Protein AF-A0A0J9YE13-F1 (afdb_monomer_lite)

InterPro domains:
  IPR00455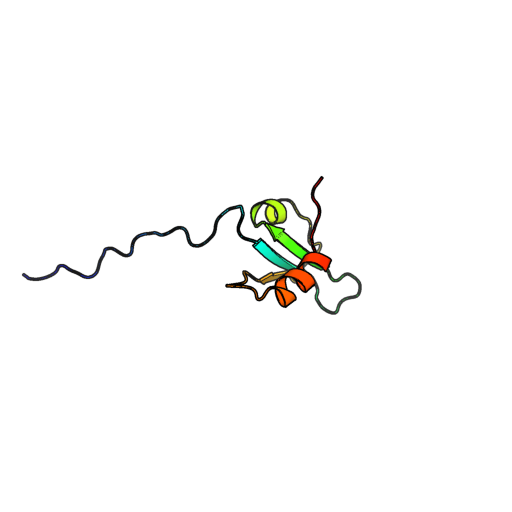1 Diphthine synthase [PTHR10882] (14-71)
  IPR014776 Tetrapyrrole methylase, subdomain 2 [G3DSA:3.30.950.10] (1-75)
  IPR035996 Tetrapyrrole methylase superfamily [SSF53790] (2-73)

Sequence (76 aa):
MHRSEETLKIYCIVYTKSTEVVALARVGWDDQKIVFCSLEALCDLDMGPPLHSLIIPGELHPMELDFLKSFYHNVF

pLDDT: mean 87.4, std 16.98, range [41.84, 98.19]

Organism: Brugia malayi (NCBI:txid6279)

Radius of gyration: 17.67 Å; chains: 1; bounding box: 28×40×58 Å

Secondary structure (DSSP, 8-state):
----SS----------TT-EEEEEESTTSTT-EEEEEEHHHHHT----SSPEEEE---SPPHHHHHHHHTTB----

Structure (mmCIF, N/CA/C/O backbone):
data_AF-A0A0J9YE13-F1
#
_entry.id   AF-A0A0J9YE13-F1
#
loop_
_atom_site.group_PDB
_atom_site.id
_atom_site.type_symbol
_atom_site.label_atom_id
_atom_site.label_alt_id
_atom_site.label_comp_id
_atom_site.label_asym_id
_atom_site.label_entity_id
_atom_site.label_seq_id
_atom_site.pdbx_PDB_ins_code
_atom_site.Cartn_x
_atom_site.Cartn_y
_atom_site.Cartn_z
_atom_site.occupancy
_atom_site.B_iso_or_equiv
_atom_site.auth_seq_id
_atom_site.auth_comp_id
_atom_site.auth_asym_id
_atom_site.auth_atom_id
_atom_site.pdbx_PDB_model_num
ATOM 1 N N . MET A 1 1 ? -3.470 -25.309 45.504 1.00 46.91 1 MET A N 1
ATOM 2 C CA . MET A 1 1 ? -4.741 -25.043 44.801 1.00 46.91 1 MET A CA 1
ATOM 3 C C . MET A 1 1 ? -5.042 -23.555 44.929 1.00 46.91 1 MET A C 1
ATOM 5 O O . MET A 1 1 ? -5.574 -23.150 45.942 1.00 46.91 1 MET A O 1
ATOM 9 N N . HIS A 1 2 ? -4.565 -22.758 43.970 1.00 45.22 2 HIS A N 1
ATOM 10 C CA . HIS A 1 2 ? -5.017 -21.398 43.634 1.00 45.22 2 HIS A CA 1
ATOM 11 C C . HIS A 1 2 ? -4.335 -21.063 42.301 1.00 45.22 2 HIS A C 1
ATOM 13 O O . HIS A 1 2 ? -3.263 -20.475 42.241 1.00 45.22 2 HIS A O 1
ATOM 19 N N . ARG A 1 3 ? -4.899 -21.630 41.233 1.00 56.88 3 ARG A N 1
ATOM 20 C CA . ARG A 1 3 ? -4.513 -21.400 39.842 1.00 56.88 3 ARG A CA 1
ATOM 21 C C . ARG A 1 3 ? -5.771 -20.899 39.154 1.00 56.88 3 ARG A C 1
ATOM 23 O O . ARG A 1 3 ? -6.607 -21.723 38.803 1.00 56.88 3 ARG A O 1
ATOM 30 N N . SER A 1 4 ? -5.925 -19.587 39.030 1.00 50.59 4 SER A N 1
ATOM 31 C CA . SER A 1 4 ? -7.004 -18.979 38.247 1.00 50.59 4 SER A CA 1
ATOM 32 C C . SER A 1 4 ? -6.804 -17.467 38.196 1.00 50.59 4 SER A C 1
ATOM 34 O O . SER A 1 4 ? -7.168 -16.806 39.156 1.00 50.59 4 SER A O 1
ATOM 36 N N . GLU A 1 5 ? -6.210 -16.958 37.112 1.00 53.16 5 GLU A N 1
ATOM 37 C CA . GLU A 1 5 ? -6.508 -15.616 36.559 1.00 53.16 5 GLU A CA 1
ATOM 38 C C . GLU A 1 5 ? -5.794 -15.317 35.220 1.00 53.16 5 GLU A C 1
ATOM 40 O O . GLU A 1 5 ? -6.082 -14.311 34.587 1.00 53.16 5 GLU A O 1
ATOM 45 N N . GLU A 1 6 ? -4.940 -16.206 34.698 1.00 56.72 6 GLU A N 1
ATOM 46 C CA . GLU A 1 6 ? -4.076 -15.875 33.547 1.00 56.72 6 GLU A CA 1
ATOM 47 C C . GLU A 1 6 ? -4.490 -16.437 32.167 1.00 56.72 6 GLU A C 1
ATOM 49 O O . GLU A 1 6 ? -3.653 -16.562 31.277 1.00 56.72 6 GLU A O 1
ATOM 54 N N . THR A 1 7 ? -5.751 -16.818 31.912 1.00 50.06 7 THR A N 1
ATOM 55 C CA . THR A 1 7 ? -6.074 -17.493 30.624 1.00 50.06 7 THR A CA 1
ATOM 56 C C . THR A 1 7 ? -7.407 -17.122 29.978 1.00 50.06 7 THR A C 1
ATOM 58 O O . THR A 1 7 ? -8.126 -17.984 29.485 1.00 50.06 7 THR A O 1
ATOM 61 N N . LEU A 1 8 ? -7.715 -15.827 29.889 1.00 52.81 8 LEU A N 1
ATOM 62 C CA . LEU A 1 8 ? -8.719 -15.324 28.943 1.00 52.81 8 LEU A CA 1
ATOM 63 C C . LEU A 1 8 ? -8.131 -14.185 28.108 1.00 52.81 8 LEU A C 1
ATOM 65 O O . LEU A 1 8 ? -8.536 -13.030 28.202 1.00 52.81 8 LEU A O 1
ATOM 69 N N . LYS A 1 9 ? -7.151 -14.518 27.260 1.00 55.31 9 LYS A N 1
ATOM 70 C CA . LYS A 1 9 ? -6.751 -13.647 26.152 1.00 55.31 9 LYS A CA 1
ATOM 71 C C . LYS A 1 9 ? -7.866 -13.733 25.107 1.00 55.31 9 LYS A C 1
ATOM 73 O O . LYS A 1 9 ? -7.878 -14.629 24.271 1.00 55.31 9 LYS A O 1
ATOM 78 N N . ILE A 1 10 ? -8.866 -12.870 25.267 1.00 61.12 10 ILE A N 1
ATOM 79 C CA . ILE A 1 10 ? -10.013 -12.712 24.370 1.00 61.12 10 ILE A CA 1
ATOM 80 C C . ILE A 1 10 ? -9.462 -12.579 22.944 1.00 61.12 10 ILE A C 1
ATOM 82 O O . ILE A 1 10 ? -8.704 -11.653 22.660 1.00 61.12 10 ILE A O 1
ATOM 86 N N . TYR A 1 11 ? -9.794 -13.523 22.062 1.00 64.75 11 TYR A N 1
ATOM 87 C CA . TYR A 1 11 ? -9.502 -13.408 20.634 1.00 64.75 11 TYR A CA 1
ATOM 88 C C . TYR A 1 11 ? -10.312 -12.232 20.079 1.00 64.75 11 TYR A C 1
ATOM 90 O O . TYR A 1 11 ? -11.477 -12.388 19.722 1.00 64.75 11 TYR A O 1
ATOM 98 N N . CYS A 1 12 ? -9.716 -11.042 20.056 1.00 74.56 12 CYS A N 1
ATOM 99 C CA . CYS A 1 12 ? -10.296 -9.883 19.396 1.00 74.56 12 CYS A CA 1
ATOM 100 C C . CYS A 1 12 ? -9.792 -9.836 17.950 1.00 74.56 12 CYS A C 1
ATOM 102 O O . CYS A 1 12 ? -8.602 -10.035 17.696 1.00 74.56 12 CYS A O 1
ATOM 104 N N . ILE A 1 13 ? -10.697 -9.599 17.001 1.00 83.00 13 ILE A N 1
ATOM 105 C CA . ILE A 1 13 ? -10.345 -9.416 15.593 1.00 83.00 13 ILE A CA 1
ATOM 106 C C . ILE A 1 13 ? -9.609 -8.078 15.474 1.00 83.00 13 ILE A C 1
ATOM 108 O O . ILE A 1 13 ? -10.206 -7.026 15.678 1.00 83.00 13 ILE A O 1
ATOM 112 N N . VAL A 1 14 ? -8.309 -8.126 15.175 1.00 91.00 14 VAL A N 1
ATOM 113 C CA . VAL A 1 14 ? -7.458 -6.923 15.091 1.00 91.00 14 VAL A CA 1
ATOM 114 C C . VAL A 1 14 ? -7.619 -6.209 13.745 1.00 91.00 14 VAL A C 1
ATOM 116 O O . VAL A 1 14 ? -7.531 -4.988 13.683 1.00 91.00 14 VAL A O 1
ATOM 119 N N . TYR A 1 15 ? -7.905 -6.957 12.676 1.00 94.44 15 TYR A N 1
ATOM 120 C CA . TYR A 1 15 ? -8.073 -6.428 11.322 1.00 94.44 15 TYR A CA 1
ATOM 121 C C . TYR A 1 15 ? -9.302 -7.033 10.659 1.00 94.44 15 TYR A C 1
ATOM 123 O O . TYR A 1 15 ? -9.657 -8.186 10.904 1.00 94.44 15 TYR A O 1
ATOM 131 N N . THR A 1 16 ? -9.936 -6.260 9.788 1.00 95.50 16 THR A N 1
ATOM 132 C CA . THR A 1 16 ? -11.137 -6.661 9.055 1.00 95.50 16 THR A CA 1
ATOM 133 C C . THR A 1 16 ? -10.916 -6.480 7.560 1.00 95.50 16 THR A C 1
ATOM 135 O O . THR A 1 16 ? -9.952 -5.855 7.130 1.00 95.50 16 THR A O 1
ATOM 138 N N . LYS A 1 17 ? -11.839 -6.995 6.750 1.00 96.00 17 LYS A N 1
ATOM 139 C CA . LYS A 1 17 ? -11.833 -6.814 5.292 1.00 96.00 17 LYS A CA 1
ATOM 140 C C . LYS A 1 17 ? -11.738 -5.346 4.857 1.00 96.00 17 LYS A C 1
ATOM 142 O O . LYS A 1 17 ? -11.082 -5.045 3.866 1.00 96.00 17 LYS A O 1
ATOM 147 N N . SER A 1 18 ? -12.347 -4.442 5.623 1.00 95.62 18 SER A N 1
ATOM 148 C CA . SER A 1 18 ? -12.343 -3.001 5.364 1.00 95.62 18 SER A CA 1
ATOM 149 C C . SER A 1 18 ? -11.144 -2.264 5.963 1.00 95.62 18 SER A C 1
ATOM 151 O O . SER A 1 18 ? -11.079 -1.047 5.831 1.00 95.62 18 SER A O 1
ATOM 153 N N . THR A 1 19 ? -10.214 -2.946 6.644 1.00 95.94 19 THR A N 1
ATOM 154 C CA . THR A 1 19 ? -8.987 -2.306 7.136 1.00 95.94 19 THR A CA 1
ATOM 155 C C . THR A 1 19 ? -8.197 -1.768 5.948 1.00 95.94 19 THR A C 1
ATOM 157 O O . THR A 1 19 ? -7.855 -2.524 5.040 1.00 95.94 19 THR A O 1
ATOM 160 N N . GLU A 1 20 ? -7.926 -0.468 5.956 1.00 96.25 20 GLU A N 1
ATOM 161 C CA . GLU A 1 20 ? -7.130 0.193 4.926 1.00 96.25 20 GLU A CA 1
ATOM 162 C C . GLU A 1 20 ? -5.646 -0.130 5.104 1.00 96.25 20 GLU A C 1
ATOM 164 O O . GLU A 1 20 ? -5.135 -0.189 6.224 1.00 96.25 20 GLU A O 1
ATOM 169 N N . VAL A 1 21 ? -4.952 -0.355 3.994 1.00 97.56 21 VAL A N 1
ATOM 170 C CA . VAL A 1 21 ? -3.545 -0.755 3.953 1.00 97.56 21 VAL A CA 1
ATOM 171 C C . VAL A 1 21 ? -2.824 -0.086 2.793 1.00 97.56 21 VAL A C 1
ATOM 173 O O . VAL A 1 21 ? -3.433 0.258 1.779 1.00 97.56 21 VAL A O 1
ATOM 176 N N . VAL A 1 22 ? -1.505 0.059 2.927 1.00 98.19 22 VAL A N 1
ATOM 177 C CA . VAL A 1 22 ? -0.624 0.508 1.843 1.00 98.19 22 VAL A CA 1
ATOM 178 C C . VAL A 1 22 ? 0.218 -0.673 1.375 1.00 98.19 22 VAL A C 1
ATOM 180 O O . VAL A 1 22 ? 1.106 -1.144 2.089 1.00 98.19 22 VAL A O 1
ATOM 183 N N . ALA A 1 23 ? -0.064 -1.158 0.172 1.00 97.94 23 ALA A N 1
ATOM 184 C CA . ALA A 1 23 ? 0.701 -2.201 -0.487 1.00 97.94 23 ALA A CA 1
ATOM 185 C C . ALA A 1 23 ? 1.818 -1.588 -1.334 1.00 97.94 23 ALA A C 1
ATOM 187 O O . ALA A 1 23 ? 1.615 -0.619 -2.069 1.00 97.94 23 ALA A O 1
ATOM 188 N N . LEU A 1 24 ? 3.003 -2.178 -1.239 1.00 98.19 24 LEU A N 1
ATOM 189 C CA . LEU A 1 24 ? 4.215 -1.716 -1.897 1.00 98.19 24 LEU A CA 1
ATOM 190 C C . LEU A 1 24 ? 4.830 -2.866 -2.691 1.00 98.19 24 LEU A C 1
ATOM 192 O O . LEU A 1 24 ? 4.974 -3.976 -2.178 1.00 98.19 24 LEU A O 1
ATOM 196 N N . ALA A 1 25 ? 5.263 -2.586 -3.914 1.00 98.12 25 ALA A N 1
ATOM 197 C CA . ALA A 1 25 ? 6.049 -3.503 -4.725 1.00 98.12 25 ALA A CA 1
ATOM 198 C C . ALA A 1 25 ? 7.231 -2.775 -5.362 1.00 98.12 25 ALA A C 1
ATOM 200 O O . ALA A 1 25 ? 7.060 -1.686 -5.913 1.00 98.12 25 ALA A O 1
ATOM 201 N N . ARG A 1 26 ? 8.417 -3.396 -5.289 1.00 97.50 26 ARG A N 1
ATOM 202 C CA . ARG A 1 26 ? 9.642 -2.976 -5.996 1.00 97.50 26 ARG A CA 1
ATOM 203 C C . ARG A 1 26 ? 9.969 -1.482 -5.827 1.00 97.50 26 ARG A C 1
ATOM 205 O O . ARG A 1 26 ? 10.322 -0.800 -6.779 1.00 97.50 26 ARG A O 1
ATOM 212 N N . VAL A 1 27 ? 9.829 -0.958 -4.604 1.00 96.81 27 VAL A N 1
ATOM 213 C CA . VAL A 1 27 ? 10.089 0.462 -4.294 1.00 96.81 27 VAL A CA 1
ATOM 214 C C . VAL A 1 27 ? 11.497 0.854 -4.749 1.00 96.81 27 VAL A C 1
ATOM 216 O O . VAL A 1 27 ? 12.475 0.195 -4.395 1.00 96.81 27 VAL A O 1
ATOM 219 N N . GLY A 1 28 ? 11.590 1.933 -5.529 1.00 96.31 28 GLY A N 1
ATOM 220 C CA . GLY A 1 28 ? 12.842 2.410 -6.125 1.00 96.31 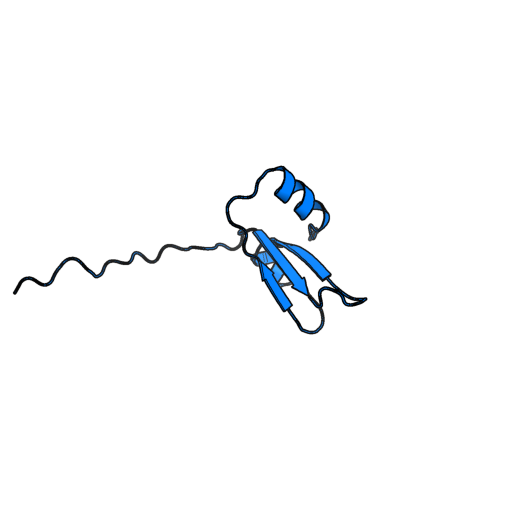28 GLY A CA 1
ATOM 221 C C . GLY A 1 28 ? 13.204 1.784 -7.477 1.00 96.31 28 GLY A C 1
ATOM 222 O O . GLY A 1 28 ? 14.244 2.138 -8.025 1.00 96.31 28 GLY A O 1
ATOM 223 N N . TRP A 1 29 ? 12.386 0.875 -8.014 1.00 97.69 29 TRP A N 1
ATOM 224 C CA . TRP A 1 29 ? 12.526 0.356 -9.380 1.00 97.69 29 TRP A CA 1
ATOM 225 C C . TRP A 1 29 ? 11.640 1.149 -10.349 1.00 97.69 29 TRP A C 1
ATOM 227 O O . TRP A 1 29 ? 10.694 1.820 -9.931 1.00 97.69 29 TRP A O 1
ATOM 237 N N . ASP A 1 30 ? 11.923 1.038 -11.650 1.00 96.25 30 ASP A N 1
ATOM 238 C CA . ASP A 1 30 ? 11.167 1.736 -12.703 1.00 96.25 30 ASP A CA 1
ATOM 239 C C . ASP A 1 30 ? 9.686 1.331 -12.734 1.00 96.25 30 ASP A C 1
ATOM 241 O O . ASP A 1 30 ? 8.819 2.125 -13.094 1.00 96.25 30 ASP A O 1
ATOM 245 N N . ASP A 1 31 ? 9.389 0.100 -12.324 1.00 95.50 31 ASP A N 1
ATOM 246 C CA . ASP A 1 31 ? 8.053 -0.482 -12.291 1.00 95.50 31 ASP A CA 1
ATOM 247 C C . ASP A 1 31 ? 7.487 -0.597 -10.863 1.00 95.50 31 ASP A C 1
ATOM 249 O O . ASP A 1 31 ? 6.650 -1.462 -10.584 1.00 95.50 31 ASP A O 1
ATOM 253 N N . GLN A 1 32 ? 7.939 0.279 -9.955 1.00 96.81 32 GLN A N 1
ATOM 254 C CA . GLN A 1 32 ? 7.419 0.350 -8.591 1.00 96.81 32 GLN A CA 1
ATOM 255 C C . GLN A 1 32 ? 5.899 0.548 -8.566 1.00 96.81 32 GLN A C 1
ATOM 257 O O . GLN A 1 32 ? 5.318 1.256 -9.395 1.00 96.81 32 GLN A O 1
ATOM 262 N N . LYS A 1 33 ? 5.252 -0.020 -7.549 1.00 96.56 33 LYS A N 1
ATOM 263 C CA . LYS A 1 33 ? 3.814 0.141 -7.331 1.00 96.56 33 LYS A CA 1
ATOM 264 C C . LYS A 1 33 ? 3.529 0.442 -5.864 1.00 96.56 33 LYS A C 1
ATOM 266 O O . LYS A 1 33 ? 3.983 -0.283 -4.982 1.00 96.56 33 LYS A O 1
ATOM 271 N N . ILE A 1 34 ? 2.771 1.508 -5.625 1.00 97.25 34 ILE A N 1
ATOM 272 C CA . ILE A 1 34 ? 2.278 1.923 -4.307 1.00 97.25 34 ILE A CA 1
ATOM 273 C C . ILE A 1 34 ? 0.766 2.030 -4.423 1.00 97.25 34 ILE A C 1
ATOM 275 O O . ILE A 1 34 ? 0.271 2.741 -5.298 1.00 97.25 34 ILE A O 1
ATOM 279 N N . VAL A 1 35 ? 0.044 1.303 -3.577 1.00 97.69 35 VAL A N 1
ATOM 280 C CA . VAL A 1 35 ? -1.418 1.258 -3.616 1.00 97.69 35 VAL A CA 1
ATOM 281 C C . VAL A 1 35 ? -1.985 1.383 -2.216 1.00 97.69 35 VAL A C 1
ATOM 283 O O . VAL A 1 35 ? -1.634 0.604 -1.335 1.00 97.69 35 VAL A O 1
ATOM 286 N N . PHE A 1 36 ? -2.900 2.329 -2.038 1.00 97.56 36 PHE A N 1
ATOM 287 C CA . PHE A 1 36 ? -3.719 2.463 -0.842 1.00 97.56 36 PHE A CA 1
ATOM 288 C C . PHE A 1 36 ? -5.124 1.912 -1.127 1.00 97.56 36 PHE A C 1
ATOM 290 O O . PHE A 1 36 ? -5.792 2.354 -2.063 1.00 97.56 36 PHE A O 1
ATO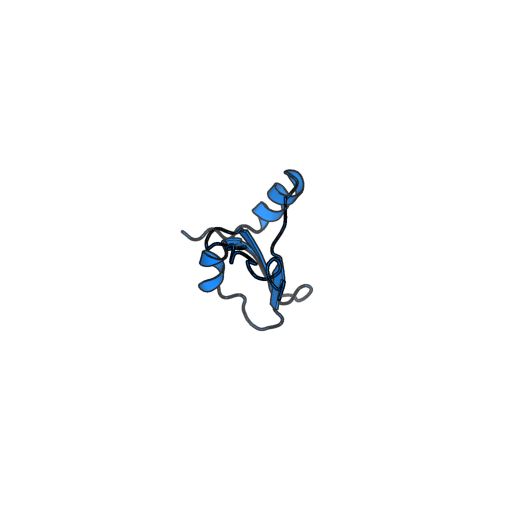M 297 N N . CYS A 1 37 ? -5.548 0.888 -0.385 1.00 96.75 37 CYS A N 1
ATOM 298 C CA . CYS A 1 37 ? -6.841 0.218 -0.578 1.00 96.75 37 CYS A CA 1
ATOM 299 C C . CYS A 1 37 ? -7.258 -0.562 0.681 1.00 96.75 37 CYS A C 1
ATOM 301 O O . CYS A 1 37 ? -6.512 -0.606 1.659 1.00 96.75 37 CYS A O 1
ATOM 303 N N . SER A 1 38 ? -8.442 -1.178 0.678 1.00 96.44 38 SER A N 1
ATOM 304 C CA . SER A 1 38 ? -8.837 -2.112 1.740 1.00 96.44 38 SER A CA 1
ATOM 305 C C . SER A 1 38 ? -8.100 -3.452 1.619 1.00 96.44 38 SER A C 1
ATOM 307 O O . SER A 1 38 ? -7.692 -3.849 0.527 1.00 96.44 38 SER A O 1
ATOM 309 N N . LEU A 1 39 ? -7.972 -4.189 2.728 1.00 95.69 39 LEU A N 1
ATOM 310 C CA . LEU A 1 39 ? -7.425 -5.553 2.722 1.00 95.69 39 LEU A CA 1
ATOM 311 C C . LEU A 1 39 ? -8.160 -6.472 1.740 1.00 95.69 39 LEU A C 1
ATOM 313 O O . LEU A 1 39 ? -7.517 -7.278 1.077 1.00 95.69 39 LEU A O 1
ATOM 317 N N . GLU A 1 40 ? -9.485 -6.351 1.641 1.00 96.12 40 GLU A N 1
ATOM 318 C CA . GLU A 1 40 ? -10.282 -7.135 0.692 1.00 96.12 40 GLU A CA 1
ATOM 319 C C . GLU A 1 40 ? -9.944 -6.798 -0.761 1.00 96.12 40 GLU A C 1
ATOM 321 O O . GLU A 1 40 ? -9.698 -7.711 -1.542 1.00 96.12 40 GLU A O 1
ATOM 326 N N . ALA A 1 41 ? -9.842 -5.513 -1.111 1.00 95.56 41 ALA A N 1
ATOM 327 C CA . ALA A 1 41 ? -9.467 -5.109 -2.465 1.00 95.56 41 ALA A CA 1
ATOM 328 C C . ALA A 1 41 ? -8.037 -5.546 -2.827 1.00 95.56 41 ALA A C 1
ATOM 330 O O . ALA A 1 41 ? -7.770 -5.909 -3.971 1.00 95.56 41 ALA A O 1
ATOM 331 N N . LEU A 1 42 ? -7.116 -5.547 -1.855 1.00 95.56 42 LEU A N 1
ATOM 332 C CA . LEU A 1 42 ? -5.739 -5.989 -2.070 1.00 95.56 42 LEU A CA 1
ATOM 333 C C . LEU A 1 42 ? -5.645 -7.476 -2.449 1.00 95.56 42 LEU A C 1
ATOM 335 O O . LEU A 1 42 ? -4.734 -7.845 -3.187 1.00 95.56 42 LEU A O 1
ATOM 339 N N . CYS A 1 43 ? -6.557 -8.330 -1.968 1.00 94.06 43 CYS A N 1
ATOM 340 C CA . CYS A 1 43 ? -6.535 -9.766 -2.269 1.00 94.06 43 CYS A CA 1
ATOM 341 C C . CYS A 1 43 ? -6.673 -10.074 -3.766 1.00 94.06 43 CYS A C 1
ATOM 343 O O . CYS A 1 43 ? -6.115 -11.070 -4.225 1.00 94.06 43 CYS A O 1
ATOM 345 N N . ASP A 1 44 ? -7.374 -9.218 -4.507 1.00 93.38 44 ASP A N 1
ATOM 346 C CA . ASP A 1 44 ? -7.625 -9.387 -5.941 1.00 93.38 44 ASP A CA 1
ATOM 347 C C . ASP A 1 44 ? -6.666 -8.555 -6.813 1.00 93.38 44 ASP A C 1
ATOM 349 O O . ASP A 1 44 ? -6.739 -8.580 -8.044 1.00 93.38 44 ASP A O 1
ATOM 353 N N . LEU A 1 45 ? -5.749 -7.807 -6.191 1.00 94.00 45 LEU A N 1
ATOM 354 C CA . LEU A 1 45 ? -4.883 -6.861 -6.879 1.00 94.00 45 LEU A CA 1
ATOM 355 C 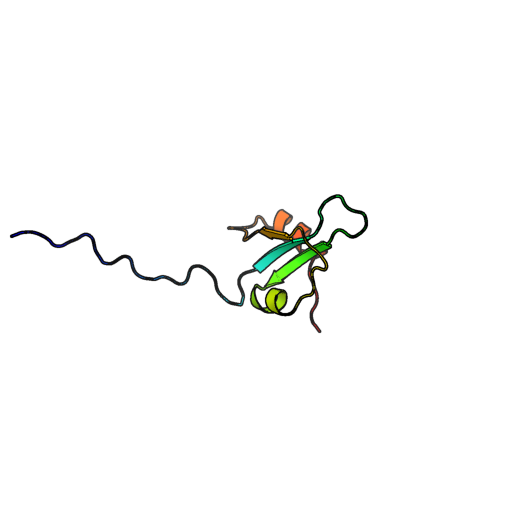C . LEU A 1 45 ? -3.538 -7.481 -7.275 1.00 94.00 45 LEU A C 1
ATOM 357 O O . LEU A 1 45 ? -2.740 -7.884 -6.429 1.00 94.00 45 LEU A O 1
ATOM 361 N N . ASP A 1 46 ? -3.217 -7.441 -8.569 1.00 95.19 46 ASP A N 1
ATOM 362 C CA . ASP A 1 46 ? -1.884 -7.810 -9.051 1.00 95.19 46 ASP A CA 1
ATOM 363 C C . ASP A 1 46 ? -0.862 -6.699 -8.751 1.00 95.19 46 ASP A C 1
ATOM 365 O O . ASP A 1 46 ? -0.899 -5.605 -9.327 1.00 95.19 46 ASP A O 1
ATOM 369 N N . MET A 1 47 ? 0.071 -6.974 -7.840 1.00 96.12 47 MET A N 1
ATOM 370 C CA . MET A 1 47 ? 1.183 -6.079 -7.491 1.00 96.12 47 MET A CA 1
ATOM 371 C C . MET A 1 47 ? 2.437 -6.307 -8.360 1.00 96.12 47 MET A C 1
ATOM 373 O O . MET A 1 47 ? 3.460 -5.633 -8.192 1.00 96.12 47 MET A O 1
ATOM 377 N N . GLY A 1 48 ? 2.364 -7.228 -9.322 1.00 96.00 48 GLY A N 1
ATOM 378 C CA . GLY A 1 48 ? 3.475 -7.651 -10.161 1.00 96.00 48 GLY A CA 1
ATOM 379 C C . GLY A 1 48 ? 4.504 -8.496 -9.395 1.00 96.00 48 GLY A C 1
ATOM 380 O O . GLY A 1 48 ? 4.231 -8.978 -8.292 1.00 96.00 48 GLY A O 1
ATOM 381 N N . PRO A 1 49 ? 5.715 -8.685 -9.949 1.00 96.88 49 PRO A N 1
ATOM 382 C CA . PRO A 1 49 ? 6.742 -9.527 -9.340 1.00 96.88 49 PRO A CA 1
ATOM 383 C C . PRO A 1 49 ? 7.227 -9.023 -7.963 1.00 96.88 49 PRO A C 1
ATOM 385 O O . PRO A 1 49 ? 7.095 -7.837 -7.646 1.0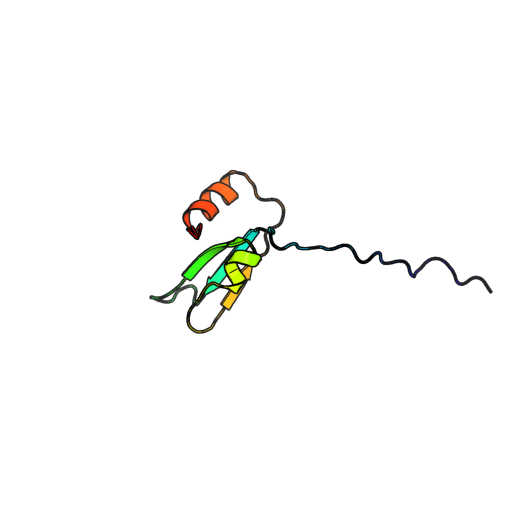0 96.88 49 PRO A O 1
ATOM 388 N N . PRO A 1 50 ? 7.823 -9.902 -7.136 1.00 96.31 50 PRO A N 1
ATOM 389 C CA . PRO A 1 50 ? 8.457 -9.509 -5.876 1.00 96.31 50 PRO A CA 1
ATOM 390 C C . PRO A 1 50 ? 9.589 -8.487 -6.100 1.00 96.31 50 PRO A C 1
ATOM 392 O O . PRO A 1 50 ? 10.148 -8.391 -7.190 1.00 96.31 50 PRO A O 1
ATOM 395 N N . LEU A 1 51 ? 10.005 -7.714 -5.095 1.00 96.88 51 LEU A N 1
ATOM 396 C CA . LEU A 1 51 ? 9.704 -7.817 -3.659 1.00 96.88 51 LEU A CA 1
ATOM 397 C C . LEU A 1 51 ? 8.473 -6.999 -3.235 1.00 96.88 51 LEU A C 1
ATOM 399 O O . LEU A 1 51 ? 8.273 -5.886 -3.723 1.00 96.88 51 LEU A O 1
ATOM 403 N N . HIS A 1 52 ? 7.684 -7.539 -2.297 1.00 97.81 52 HIS A N 1
ATOM 404 C CA . HIS A 1 52 ? 6.479 -6.900 -1.750 1.00 97.81 52 HIS A CA 1
ATOM 405 C C . HIS A 1 52 ? 6.643 -6.508 -0.278 1.00 97.81 52 HIS A C 1
ATOM 407 O O . HIS A 1 52 ? 7.337 -7.185 0.480 1.00 97.81 52 HIS A O 1
ATOM 413 N N . SER A 1 53 ? 5.972 -5.430 0.126 1.00 97.88 53 SER A N 1
ATOM 414 C CA . SER A 1 53 ? 5.829 -4.996 1.518 1.00 97.88 53 SER A CA 1
ATOM 415 C C . SER A 1 53 ? 4.409 -4.478 1.759 1.00 97.88 53 SER A C 1
ATOM 417 O O . SER A 1 53 ? 3.760 -3.983 0.837 1.00 97.88 53 SER A O 1
ATOM 419 N N . LEU A 1 54 ? 3.920 -4.601 2.991 1.00 97.75 54 LEU A N 1
ATOM 420 C CA . LEU A 1 54 ? 2.581 -4.180 3.392 1.00 97.75 54 LEU A CA 1
ATOM 421 C C . LEU A 1 54 ? 2.670 -3.318 4.648 1.00 97.75 54 LEU A C 1
ATOM 423 O O . LEU A 1 54 ? 3.274 -3.723 5.641 1.00 97.75 54 LEU A O 1
ATOM 427 N N . ILE A 1 55 ? 2.030 -2.155 4.611 1.00 98.06 55 ILE A N 1
ATOM 428 C CA . ILE A 1 55 ? 1.870 -1.275 5.764 1.00 98.06 55 ILE A CA 1
ATOM 429 C C . ILE A 1 55 ? 0.409 -1.327 6.192 1.00 98.06 55 ILE A C 1
ATOM 431 O O . ILE A 1 55 ? -0.487 -1.030 5.402 1.00 98.06 55 ILE A O 1
ATOM 435 N N . ILE A 1 56 ? 0.183 -1.669 7.459 1.00 97.00 56 ILE A N 1
ATOM 436 C CA . ILE A 1 56 ? -1.112 -1.516 8.118 1.00 97.00 56 ILE A CA 1
ATOM 437 C C . ILE A 1 56 ? -0.987 -0.295 9.037 1.00 97.00 56 ILE A C 1
ATOM 439 O O . ILE A 1 56 ? -0.340 -0.402 10.083 1.00 97.00 56 ILE A O 1
ATOM 443 N N . PRO A 1 57 ? -1.499 0.877 8.626 1.00 95.69 57 PRO A N 1
ATOM 444 C CA . PRO A 1 57 ? -1.378 2.089 9.418 1.00 95.69 57 PRO A CA 1
ATOM 445 C C . PRO A 1 57 ? -2.175 1.985 10.725 1.00 95.69 57 PRO A C 1
ATOM 447 O O . PRO A 1 57 ? -3.156 1.247 10.826 1.00 95.69 57 PRO A O 1
ATOM 450 N N . GLY A 1 58 ? -1.729 2.736 11.733 1.00 94.44 58 GLY A N 1
ATOM 451 C CA . GLY A 1 58 ? -2.518 3.010 12.932 1.00 94.44 58 GLY A CA 1
ATOM 452 C C . GLY A 1 58 ? -3.492 4.162 12.686 1.00 94.44 58 GLY A C 1
ATOM 453 O O . GLY A 1 58 ? -4.069 4.291 11.609 1.00 94.44 58 GLY A O 1
ATOM 454 N N . GLU A 1 59 ? -3.645 5.037 13.676 1.00 94.62 59 GLU A N 1
ATOM 455 C CA . GLU A 1 59 ? -4.355 6.299 13.467 1.00 94.62 59 GLU A CA 1
ATOM 456 C C . GLU A 1 59 ? -3.551 7.202 12.524 1.00 94.62 59 GLU A C 1
ATOM 458 O O . GLU A 1 59 ? -2.392 7.514 12.794 1.00 94.62 59 GLU A O 1
ATOM 463 N N . LEU A 1 60 ? -4.171 7.601 11.414 1.00 95.94 60 LEU A N 1
ATOM 464 C CA . LEU A 1 60 ? -3.585 8.512 10.437 1.00 95.94 60 LEU A CA 1
ATOM 465 C C . LEU A 1 60 ? -3.995 9.949 10.749 1.00 95.94 60 LEU A C 1
ATOM 467 O O . LEU A 1 60 ? -5.178 10.253 10.930 1.00 95.94 60 LEU A O 1
ATOM 471 N N . HIS A 1 61 ? -3.031 10.861 10.725 1.00 97.38 61 HIS A N 1
ATOM 472 C CA . HIS A 1 61 ? -3.325 12.284 10.692 1.00 97.38 61 HIS A CA 1
ATOM 473 C C . HIS A 1 61 ? -4.011 12.639 9.351 1.00 97.38 61 HIS A C 1
ATOM 475 O O . HIS A 1 61 ? -3.649 12.071 8.317 1.00 97.38 61 HIS A O 1
ATOM 481 N N . PRO A 1 62 ? -4.947 13.611 9.296 1.00 97.00 62 PRO A N 1
ATOM 482 C CA . PRO A 1 62 ? -5.657 13.957 8.057 1.00 97.00 62 PRO A CA 1
ATOM 483 C C . PRO A 1 62 ? -4.745 14.223 6.851 1.00 97.00 62 PRO A C 1
ATOM 485 O O . PRO A 1 62 ? -5.035 13.791 5.742 1.00 97.00 62 PRO A O 1
ATOM 488 N N . MET A 1 63 ? -3.597 14.864 7.084 1.00 97.56 63 MET A N 1
ATOM 489 C CA . MET A 1 63 ? -2.594 15.118 6.043 1.00 97.56 63 MET A CA 1
ATOM 490 C C . MET A 1 63 ? -1.964 13.833 5.480 1.00 97.56 63 MET A C 1
ATOM 492 O O . MET A 1 63 ? -1.711 13.754 4.280 1.00 97.56 63 MET A O 1
ATOM 496 N N . GLU A 1 64 ? -1.712 12.829 6.325 1.00 96.94 64 GLU A N 1
ATOM 497 C CA . GLU A 1 64 ? -1.173 11.535 5.887 1.00 96.94 64 GLU A CA 1
ATOM 498 C C . GLU A 1 64 ? -2.211 10.792 5.048 1.00 96.94 64 GLU A C 1
ATOM 500 O O . GLU A 1 64 ? -1.889 10.264 3.986 1.00 96.94 64 GLU A O 1
ATOM 505 N N . LEU A 1 65 ? -3.474 10.820 5.483 1.00 95.88 65 LEU A N 1
ATOM 506 C CA . LEU A 1 65 ? -4.582 10.241 4.732 1.00 95.88 65 LEU A CA 1
ATOM 507 C C . LEU A 1 65 ? -4.751 10.916 3.364 1.00 95.88 65 LEU A C 1
ATOM 509 O O . LEU A 1 65 ? -4.911 10.231 2.356 1.00 95.88 65 LEU A O 1
ATOM 513 N N . ASP A 1 66 ? -4.692 12.246 3.305 1.00 95.88 66 ASP A N 1
ATOM 514 C CA . ASP A 1 66 ? -4.808 12.983 2.045 1.00 95.88 66 ASP A CA 1
ATOM 515 C C . ASP A 1 66 ? -3.648 12.682 1.090 1.00 95.88 66 ASP A C 1
ATOM 517 O O . ASP A 1 66 ? -3.866 12.549 -0.116 1.00 95.88 66 ASP A O 1
ATOM 521 N N . PHE A 1 67 ? -2.437 12.480 1.615 1.00 95.75 67 PHE A N 1
ATOM 522 C CA . PHE A 1 67 ? -1.319 11.984 0.819 1.00 95.75 67 PHE A CA 1
ATOM 523 C C . PHE A 1 67 ? -1.580 10.563 0.298 1.00 95.75 67 PHE A C 1
ATOM 525 O O . PHE A 1 67 ? -1.440 10.314 -0.900 1.00 95.75 67 PHE A O 1
ATOM 532 N N . LEU A 1 68 ? -2.014 9.635 1.157 1.00 95.88 68 LEU A N 1
ATOM 533 C CA . LEU A 1 68 ? -2.276 8.244 0.772 1.00 95.88 68 LEU A CA 1
ATOM 534 C C . LEU A 1 68 ? -3.406 8.104 -0.255 1.00 95.88 68 LEU A C 1
ATOM 536 O O . LEU A 1 68 ? -3.321 7.249 -1.136 1.00 95.88 68 LEU A O 1
ATOM 540 N N . LYS A 1 69 ? -4.418 8.979 -0.223 1.00 94.00 69 LYS A N 1
ATOM 541 C CA . LYS A 1 69 ? -5.482 9.025 -1.242 1.00 94.00 69 LYS A CA 1
ATOM 542 C C . LYS A 1 69 ? -4.957 9.267 -2.660 1.00 94.00 69 LYS A C 1
ATOM 544 O O . LYS A 1 69 ? -5.614 8.857 -3.612 1.00 94.00 69 LYS A O 1
ATOM 549 N N . SER A 1 70 ? -3.781 9.875 -2.833 1.00 94.50 70 SER A N 1
ATOM 550 C CA . SER A 1 70 ? -3.165 10.000 -4.165 1.00 94.50 70 SER A CA 1
ATOM 551 C C . SER A 1 70 ? -2.759 8.648 -4.775 1.00 94.50 70 SER A C 1
ATOM 553 O O . SER A 1 70 ? -2.644 8.535 -5.993 1.00 94.50 70 SER A O 1
ATOM 555 N N . PHE A 1 71 ? -2.618 7.614 -3.940 1.00 93.88 71 PHE A N 1
ATOM 556 C CA . PHE A 1 71 ? -2.330 6.230 -4.323 1.00 93.88 71 PHE A CA 1
ATOM 557 C C . PHE A 1 71 ? -3.567 5.325 -4.244 1.00 93.88 71 PHE A C 1
ATOM 559 O O . PHE A 1 71 ? -3.427 4.099 -4.257 1.00 93.88 71 PHE A O 1
ATOM 566 N N . TYR A 1 72 ? -4.770 5.898 -4.119 1.00 87.69 72 TYR A N 1
ATOM 567 C CA . TYR A 1 72 ? -5.982 5.102 -3.967 1.00 87.69 72 TYR A CA 1
ATOM 568 C C . TYR A 1 72 ? -6.248 4.280 -5.228 1.00 87.69 72 TYR A C 1
ATOM 570 O O . TYR A 1 72 ? -6.327 4.820 -6.336 1.00 87.69 72 TYR A O 1
ATOM 578 N N . HIS A 1 73 ? -6.412 2.969 -5.066 1.00 73.69 73 HIS A N 1
ATOM 579 C CA . HIS A 1 73 ? -6.842 2.122 -6.170 1.00 73.69 73 HIS A CA 1
ATOM 580 C C . HIS A 1 73 ? -8.368 2.096 -6.232 1.00 73.69 73 HIS A C 1
ATOM 582 O O . HIS A 1 73 ? -9.027 1.460 -5.413 1.00 73.69 73 HIS A O 1
ATOM 588 N N . ASN A 1 74 ? -8.927 2.810 -7.212 1.00 58.03 74 ASN A N 1
ATOM 589 C CA . ASN A 1 74 ? -10.354 2.759 -7.512 1.00 58.03 74 ASN A CA 1
ATOM 590 C C . ASN A 1 74 ? -10.672 1.436 -8.214 1.00 58.03 74 ASN A C 1
ATOM 592 O O . ASN A 1 74 ? -10.419 1.289 -9.410 1.00 58.03 74 ASN A O 1
ATOM 596 N N . VAL A 1 75 ? -11.229 0.489 -7.468 1.00 50.72 75 VAL A N 1
ATOM 597 C CA . VAL A 1 75 ? -11.951 -0.643 -8.050 1.00 50.72 75 VAL A CA 1
ATOM 598 C C . VAL A 1 75 ? -13.329 -0.113 -8.459 1.00 50.72 75 VAL A C 1
ATOM 600 O O . VAL A 1 75 ? -14.081 0.345 -7.597 1.00 50.72 75 VAL A O 1
ATOM 603 N N . PHE A 1 76 ? -13.617 -0.090 -9.763 1.00 41.84 76 PHE A N 1
ATOM 604 C CA . PHE A 1 76 ? -14.975 0.093 -10.290 1.00 41.84 76 PHE A CA 1
ATOM 605 C C . PHE A 1 76 ? -15.685 -1.256 -10.367 1.00 41.84 76 PHE A C 1
ATOM 607 O O . PHE A 1 76 ? -15.008 -2.239 -10.747 1.00 41.84 76 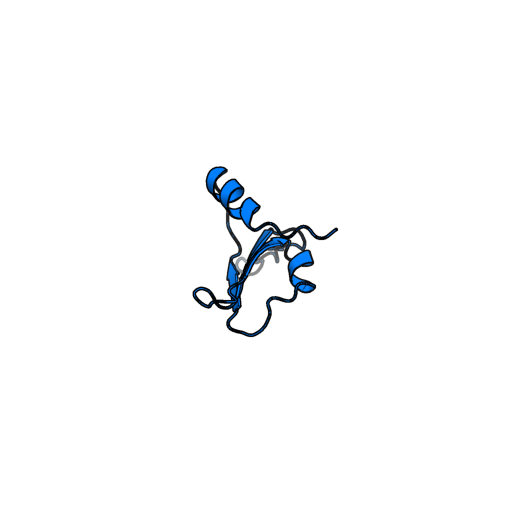PHE A O 1
#

Foldseek 3Di:
DDDDDPPCPPPDDPFDQQQWKWKWAPPPDPLIAIAIGGNVVVVPDPRDDDDIDMGRDDDDDPVRVVVRVVRYDDDD